Protein AF-A0A9C7VZZ7-F1 (afdb_monomer_lite)

Foldseek 3Di:
DPVVVVQVVLVVQVWHWDWDADPPPGIDIDIGHDPVPDDPPPPPPD

Secondary structure (DSSP, 8-state):
-HHHHHHHHHHHTT-EEEEEEETTTEEEEEEE--GGG---------

pLDDT: mean 86.45, std 11.42, range [51.5, 94.19]

Structure (mmCIF, N/CA/C/O backbone):
data_AF-A0A9C7VZZ7-F1
#
_entry.id   AF-A0A9C7VZZ7-F1
#
loop_
_atom_site.group_PDB
_atom_site.id
_atom_site.type_symbol
_atom_site.label_atom_id
_atom_site.label_alt_id
_atom_site.label_comp_id
_atom_site.label_asym_id
_atom_site.label_entity_id
_atom_site.label_seq_id
_atom_site.pdbx_PDB_ins_code
_atom_site.Cartn_x
_atom_site.Cartn_y
_atom_site.Cartn_z
_atom_site.occupancy
_atom_site.B_iso_or_equiv
_atom_site.auth_seq_id
_atom_site.auth_comp_id
_atom_site.auth_asym_id
_atom_site.auth_atom_id
_atom_site.pdbx_PDB_model_num
ATOM 1 N N . LEU A 1 1 ? 12.446 -4.404 6.437 1.00 80.12 1 LEU A N 1
ATOM 2 C CA . LEU A 1 1 ? 11.998 -3.703 7.666 1.00 80.12 1 LEU A CA 1
ATOM 3 C C . LEU A 1 1 ? 10.717 -2.890 7.434 1.00 80.12 1 LEU A C 1
ATOM 5 O O . LEU A 1 1 ? 9.733 -3.164 8.102 1.00 80.12 1 LEU A O 1
ATOM 9 N N . GLY A 1 2 ? 10.696 -1.958 6.469 1.00 85.00 2 GLY A N 1
ATOM 10 C CA . GLY A 1 2 ? 9.586 -1.005 6.272 1.00 85.00 2 GLY A CA 1
ATOM 11 C C . GLY A 1 2 ? 8.187 -1.623 6.153 1.00 85.00 2 GLY A C 1
ATOM 12 O O . GLY A 1 2 ? 7.327 -1.347 6.983 1.00 85.00 2 GLY A O 1
ATOM 13 N N . LEU A 1 3 ? 7.960 -2.521 5.187 1.00 89.12 3 LEU A N 1
ATOM 14 C CA . LEU A 1 3 ? 6.618 -3.080 4.955 1.00 89.12 3 LEU A CA 1
ATOM 15 C C . LEU A 1 3 ? 6.093 -3.931 6.126 1.00 89.12 3 LEU A C 1
ATOM 17 O O . LEU A 1 3 ? 4.890 -3.988 6.359 1.00 89.12 3 LEU A O 1
ATOM 21 N N . ALA A 1 4 ? 6.984 -4.557 6.901 1.00 89.31 4 ALA A N 1
ATOM 22 C CA . ALA A 1 4 ? 6.590 -5.344 8.069 1.00 89.31 4 ALA A CA 1
ATOM 23 C C . ALA A 1 4 ? 5.986 -4.464 9.178 1.00 89.31 4 ALA A C 1
ATOM 25 O O . ALA A 1 4 ? 5.018 -4.868 9.820 1.00 89.31 4 ALA A O 1
ATOM 26 N N . ILE A 1 5 ? 6.509 -3.244 9.355 1.00 93.94 5 ILE A N 1
ATOM 27 C CA . ILE A 1 5 ? 5.973 -2.262 10.306 1.00 93.94 5 ILE A CA 1
ATOM 28 C C . ILE A 1 5 ? 4.588 -1.800 9.847 1.00 93.94 5 ILE A C 1
ATOM 30 O O . ILE A 1 5 ? 3.642 -1.830 10.631 1.00 93.94 5 ILE A O 1
ATOM 34 N N . VAL A 1 6 ? 4.446 -1.449 8.565 1.00 93.38 6 VAL A N 1
ATOM 35 C CA . VAL A 1 6 ? 3.160 -1.018 7.992 1.00 93.38 6 V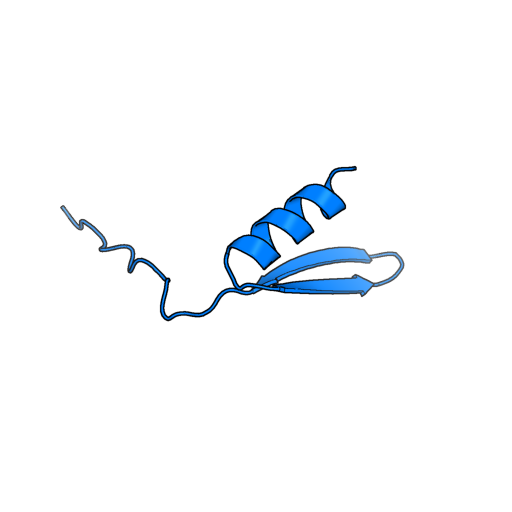AL A CA 1
ATOM 36 C C . VAL A 1 6 ? 2.114 -2.123 8.128 1.00 93.38 6 VAL A C 1
ATOM 38 O O . VAL A 1 6 ? 1.019 -1.861 8.614 1.00 93.38 6 VAL A O 1
ATOM 41 N N . LYS A 1 7 ? 2.463 -3.376 7.804 1.00 91.31 7 LYS A N 1
ATOM 42 C CA . LYS A 1 7 ? 1.571 -4.532 7.979 1.00 91.31 7 LYS A CA 1
ATOM 43 C C . LYS A 1 7 ? 1.089 -4.660 9.419 1.00 91.31 7 LYS A C 1
ATOM 45 O O . LYS A 1 7 ? -0.107 -4.831 9.635 1.00 91.31 7 LYS A O 1
ATOM 50 N N . HIS A 1 8 ? 1.995 -4.553 10.388 1.00 94.06 8 HIS A N 1
ATOM 51 C CA . HIS A 1 8 ? 1.630 -4.639 11.798 1.00 94.06 8 HIS A CA 1
ATOM 52 C C . HIS A 1 8 ? 0.684 -3.505 12.217 1.00 94.06 8 HIS A C 1
ATOM 54 O O . HIS A 1 8 ? -0.312 -3.761 12.888 1.00 94.06 8 HIS A O 1
ATOM 60 N N . ILE A 1 9 ? 0.953 -2.268 11.785 1.00 93.75 9 ILE A N 1
ATOM 61 C CA . ILE A 1 9 ? 0.087 -1.113 12.059 1.00 93.75 9 ILE A CA 1
ATOM 62 C C . ILE A 1 9 ? -1.297 -1.335 11.443 1.00 93.75 9 ILE A C 1
ATOM 64 O O . ILE A 1 9 ? -2.297 -1.277 12.151 1.00 93.75 9 ILE A O 1
ATOM 68 N N . VAL A 1 10 ? -1.371 -1.660 10.153 1.00 93.19 10 VAL A N 1
ATOM 69 C CA . VAL A 1 10 ? -2.640 -1.869 9.441 1.00 93.19 10 VAL A CA 1
ATOM 70 C C . VAL A 1 10 ? -3.473 -2.966 10.112 1.00 93.19 10 VAL A C 1
ATOM 72 O O . VAL A 1 10 ? -4.650 -2.746 10.400 1.00 93.19 10 VAL A O 1
ATOM 75 N N . GLN A 1 11 ? -2.848 -4.093 10.469 1.00 92.44 11 GLN A N 1
ATOM 76 C CA . GLN A 1 11 ? -3.504 -5.180 11.204 1.00 92.44 11 GLN A CA 1
ATOM 77 C C . GLN A 1 11 ? -4.011 -4.736 12.581 1.00 92.44 11 GLN A C 1
ATOM 79 O O . GLN A 1 11 ? -5.131 -5.068 12.963 1.00 92.44 11 GLN A O 1
ATOM 84 N N . ARG A 1 12 ? -3.228 -3.942 13.321 1.00 92.81 12 ARG A N 1
ATOM 85 C CA . ARG A 1 12 ? -3.630 -3.410 14.633 1.00 92.81 12 ARG A CA 1
ATOM 86 C C . ARG A 1 12 ? -4.819 -2.452 14.539 1.00 92.81 12 ARG A C 1
ATOM 88 O O . ARG A 1 12 ? -5.589 -2.331 15.486 1.00 92.81 12 ARG A O 1
ATOM 95 N N . HIS A 1 13 ? -4.987 -1.790 13.398 1.00 91.06 13 HIS A N 1
ATOM 96 C CA . HIS A 1 13 ? -6.140 -0.941 13.106 1.00 91.06 13 HIS A CA 1
ATOM 97 C C . HIS A 1 13 ? -7.354 -1.721 12.564 1.00 91.06 13 HIS A C 1
ATOM 99 O O . HIS A 1 13 ? -8.368 -1.101 12.232 1.00 91.06 13 HIS A O 1
ATOM 105 N N . GLY A 1 14 ? -7.287 -3.057 12.514 1.00 90.69 14 GLY A N 1
ATOM 106 C CA . GLY A 1 14 ? -8.355 -3.912 11.990 1.00 90.69 14 GLY A CA 1
ATOM 107 C C . GLY A 1 14 ? -8.469 -3.879 10.464 1.00 90.69 14 GLY A C 1
ATOM 108 O O . GLY A 1 14 ? -9.504 -4.257 9.924 1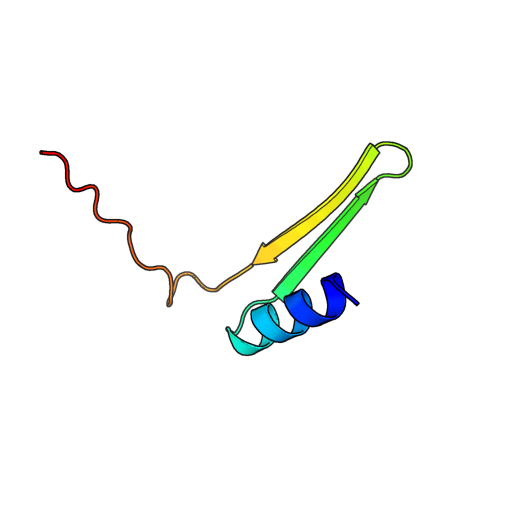.00 90.69 14 GLY A O 1
ATOM 109 N N . GLY A 1 15 ? -7.436 -3.386 9.778 1.00 92.94 15 GLY A N 1
ATOM 110 C CA . GLY A 1 15 ? -7.333 -3.392 8.325 1.00 92.94 15 GLY A CA 1
ATOM 111 C C . GLY A 1 15 ? -6.450 -4.524 7.803 1.00 92.94 15 GLY A C 1
ATOM 112 O O . GLY A 1 15 ? -5.866 -5.303 8.562 1.00 92.94 15 GLY A O 1
ATOM 113 N N . TYR A 1 16 ? -6.301 -4.577 6.485 1.00 93.69 16 TYR A N 1
ATOM 114 C CA . TYR A 1 16 ? -5.374 -5.478 5.800 1.00 93.69 16 TYR A CA 1
ATOM 115 C C . TYR A 1 16 ? -4.635 -4.747 4.675 1.00 93.69 16 TYR A C 1
ATOM 117 O O . TYR A 1 16 ? -5.025 -3.654 4.272 1.00 93.69 16 TYR A O 1
ATOM 125 N N . ILE A 1 17 ? -3.541 -5.337 4.193 1.00 93.88 17 ILE A N 1
ATOM 126 C CA . ILE A 1 17 ? -2.785 -4.806 3.055 1.00 93.88 17 ILE A CA 1
ATOM 127 C C . ILE A 1 17 ? -3.022 -5.711 1.853 1.00 93.88 17 ILE A C 1
ATOM 129 O O . ILE A 1 17 ? -2.740 -6.907 1.933 1.00 93.88 17 ILE A O 1
ATOM 133 N N . ASP A 1 18 ? -3.501 -5.125 0.763 1.00 94.06 18 ASP A N 1
AT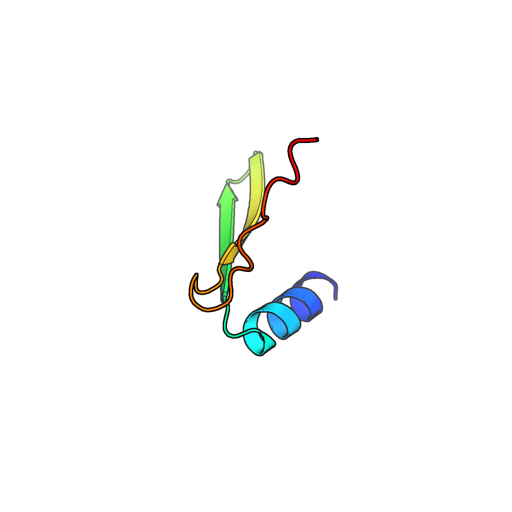OM 134 C CA . ASP A 1 18 ? -3.533 -5.734 -0.560 1.00 94.06 18 ASP A CA 1
ATOM 135 C C . ASP A 1 18 ? -2.252 -5.371 -1.321 1.00 94.06 18 ASP A C 1
ATOM 137 O O . ASP A 1 18 ? -1.780 -4.232 -1.262 1.00 94.06 18 ASP A O 1
ATOM 141 N N . ILE A 1 19 ? -1.638 -6.353 -1.978 1.00 92.62 19 ILE A N 1
ATOM 142 C CA . ILE A 1 19 ? -0.364 -6.171 -2.676 1.00 92.62 19 ILE A CA 1
ATOM 143 C C . ILE A 1 19 ? -0.538 -6.661 -4.101 1.00 92.62 19 ILE A C 1
ATOM 145 O O . ILE A 1 19 ? -0.681 -7.859 -4.339 1.00 92.62 19 ILE A O 1
ATOM 149 N N . SER A 1 20 ? -0.451 -5.732 -5.043 1.00 94.00 20 SER A N 1
ATOM 150 C CA . SER A 1 20 ? -0.440 -6.032 -6.468 1.00 94.00 20 SER A CA 1
ATOM 151 C C . SER A 1 20 ? 0.927 -5.681 -7.030 1.00 94.00 20 SER A C 1
ATOM 153 O O . SER A 1 20 ? 1.426 -4.578 -6.828 1.00 94.00 20 SER A O 1
ATOM 155 N N . SER A 1 21 ? 1.570 -6.621 -7.712 1.00 92.62 21 SER A N 1
ATOM 156 C CA . SER A 1 21 ? 2.866 -6.392 -8.346 1.00 92.62 21 SER A CA 1
ATOM 157 C C . SER A 1 21 ? 2.786 -6.818 -9.796 1.00 92.62 21 SER A C 1
ATOM 159 O O . SER A 1 21 ? 2.361 -7.932 -10.097 1.00 92.62 21 SER A O 1
ATOM 161 N N . THR A 1 22 ? 3.184 -5.920 -10.691 1.00 93.50 22 THR A N 1
ATOM 162 C CA . THR A 1 22 ? 3.283 -6.213 -12.117 1.00 93.50 22 THR A CA 1
ATOM 163 C C . THR A 1 22 ? 4.757 -6.142 -12.511 1.00 93.50 22 THR A C 1
ATOM 165 O O . THR A 1 22 ? 5.385 -5.087 -12.337 1.00 93.50 22 THR A O 1
ATOM 168 N N . PRO A 1 23 ? 5.346 -7.244 -13.015 1.00 92.62 23 PRO A N 1
ATOM 169 C CA . PRO A 1 23 ? 6.752 -7.266 -13.394 1.00 92.62 23 PRO A CA 1
ATOM 170 C C . PRO A 1 23 ? 7.036 -6.182 -14.440 1.00 92.62 23 PRO A C 1
ATOM 172 O O . PRO A 1 23 ? 6.229 -5.946 -15.333 1.00 92.62 23 PRO A O 1
ATOM 175 N N . ALA A 1 24 ? 8.177 -5.508 -14.295 1.00 92.50 24 ALA A N 1
ATOM 176 C CA . ALA A 1 24 ? 8.604 -4.351 -15.094 1.00 92.50 24 ALA A CA 1
ATOM 177 C C . ALA A 1 24 ? 7.777 -3.051 -14.951 1.00 92.50 24 ALA A C 1
ATOM 179 O O . ALA A 1 24 ? 8.175 -2.039 -15.520 1.00 92.50 24 ALA A O 1
ATOM 180 N N . VAL A 1 25 ? 6.695 -3.030 -14.161 1.00 93.69 25 VAL A N 1
ATOM 181 C CA . VAL A 1 25 ? 5.883 -1.819 -13.908 1.00 93.69 25 VAL A CA 1
ATOM 182 C C . VAL A 1 25 ? 6.054 -1.326 -12.472 1.00 93.69 25 VAL A C 1
ATOM 184 O O . VAL A 1 25 ? 6.212 -0.130 -12.240 1.00 93.69 25 VAL A O 1
ATOM 187 N N . GLY A 1 26 ? 6.062 -2.244 -11.502 1.00 93.00 26 GLY A N 1
ATOM 188 C CA . GLY A 1 26 ? 6.234 -1.916 -10.089 1.00 93.00 26 GLY A CA 1
ATOM 189 C C . GLY A 1 26 ? 5.289 -2.684 -9.172 1.00 93.00 26 GLY A C 1
ATOM 190 O O . GLY A 1 26 ? 4.612 -3.625 -9.582 1.00 93.00 26 GLY A O 1
ATOM 191 N N . SER A 1 27 ? 5.275 -2.282 -7.901 1.00 93.31 27 SER A N 1
ATOM 192 C CA . SER A 1 27 ? 4.425 -2.873 -6.864 1.00 93.31 27 SER A CA 1
ATOM 193 C C . SER A 1 27 ? 3.567 -1.802 -6.202 1.00 93.31 27 SER A C 1
ATOM 195 O O . SER A 1 27 ? 4.082 -0.773 -5.770 1.00 93.31 27 SER A O 1
ATOM 197 N N . SER A 1 28 ? 2.275 -2.076 -6.095 1.00 94.19 28 SER A N 1
ATOM 198 C CA . SER A 1 28 ? 1.280 -1.273 -5.400 1.00 94.19 28 SER A CA 1
ATOM 199 C C . SER A 1 28 ? 0.897 -1.963 -4.095 1.00 94.19 28 SER A C 1
ATOM 201 O O . SER A 1 28 ? 0.581 -3.151 -4.074 1.00 94.19 28 SER A O 1
ATOM 203 N N . PHE A 1 29 ? 0.924 -1.197 -3.006 1.00 93.88 29 PHE A N 1
ATOM 204 C CA . PHE A 1 29 ? 0.541 -1.644 -1.671 1.00 93.88 29 PHE A CA 1
ATOM 205 C C . PHE A 1 29 ? -0.650 -0.808 -1.215 1.00 93.88 29 PHE A C 1
ATOM 207 O O . PHE A 1 29 ? -0.506 0.387 -0.953 1.00 93.88 29 PHE A O 1
ATOM 214 N N . THR A 1 30 ? -1.818 -1.428 -1.117 1.00 93.94 30 THR A N 1
ATOM 215 C CA . THR A 1 30 ? -3.067 -0.758 -0.754 1.00 93.94 30 THR A CA 1
ATOM 216 C C . THR A 1 30 ? -3.439 -1.131 0.674 1.00 93.94 30 THR A C 1
ATOM 218 O O . THR A 1 30 ? -3.523 -2.308 1.011 1.00 93.94 30 THR A O 1
ATOM 221 N N . CYS A 1 31 ? -3.661 -0.138 1.534 1.00 94.00 31 CYS A N 1
ATOM 222 C CA . CYS A 1 31 ? -4.128 -0.370 2.901 1.00 94.00 31 CYS A CA 1
ATOM 223 C C . CYS A 1 31 ? -5.6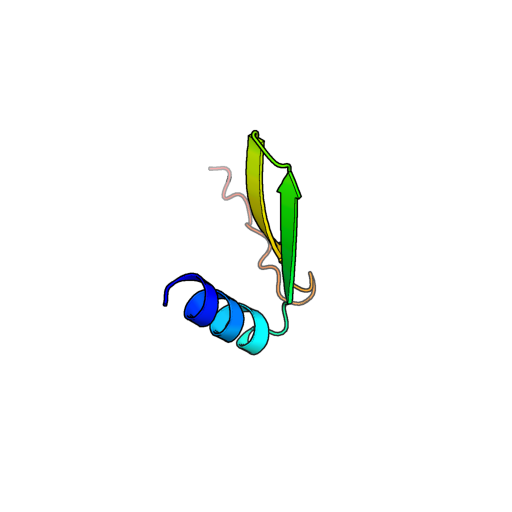56 -0.265 2.944 1.00 94.00 31 CYS A C 1
ATOM 225 O O . CYS A 1 31 ? -6.210 0.811 2.724 1.00 94.00 31 CYS A O 1
ATOM 227 N N . CYS A 1 32 ? -6.326 -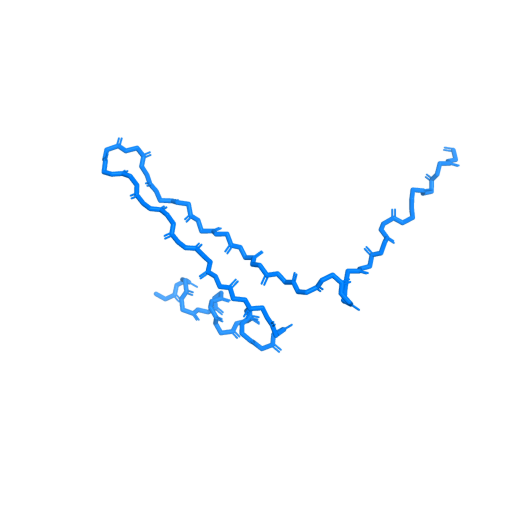1.370 3.247 1.00 92.81 32 CYS A N 1
ATOM 228 C CA . CYS A 1 32 ? -7.778 -1.457 3.302 1.00 92.81 32 CYS A CA 1
ATOM 229 C C . CYS A 1 32 ? -8.254 -1.406 4.757 1.00 92.81 32 CYS A C 1
ATOM 231 O O . CYS A 1 32 ? -7.826 -2.214 5.585 1.00 92.81 32 CYS A O 1
ATOM 233 N N . PHE A 1 33 ? -9.171 -0.487 5.060 1.00 92.19 33 PHE A N 1
ATOM 234 C CA . PHE A 1 33 ? -9.760 -0.310 6.389 1.00 92.19 33 PHE A CA 1
ATOM 235 C C . PHE A 1 33 ? -11.287 -0.335 6.312 1.00 92.19 33 PHE A C 1
ATOM 237 O O . PHE A 1 33 ? -11.872 0.032 5.296 1.00 92.19 33 PHE A O 1
ATOM 244 N N . ALA A 1 34 ? -11.942 -0.752 7.396 1.00 87.75 34 ALA A N 1
ATOM 245 C CA . ALA A 1 34 ? -13.397 -0.733 7.472 1.00 87.75 34 ALA A CA 1
ATOM 246 C C . ALA A 1 34 ? -13.929 0.706 7.576 1.00 87.75 34 ALA A C 1
ATOM 248 O O . ALA A 1 34 ? -13.520 1.463 8.460 1.00 87.75 34 ALA A O 1
ATOM 249 N N . THR A 1 35 ? -14.920 1.041 6.746 1.00 85.50 35 THR A N 1
ATOM 250 C CA . THR A 1 35 ? -15.613 2.343 6.758 1.00 85.50 35 THR A CA 1
ATOM 251 C C . THR A 1 35 ? -16.233 2.687 8.110 1.00 85.50 35 THR A C 1
ATOM 253 O O . THR A 1 35 ? -16.352 3.858 8.437 1.00 85.50 35 THR A O 1
ATOM 256 N N . SER A 1 36 ? -16.535 1.695 8.955 1.00 84.56 36 SER A N 1
ATOM 257 C CA . SER A 1 36 ? -17.035 1.928 10.320 1.00 84.56 36 SER A CA 1
ATOM 258 C C . SER A 1 36 ? -16.110 2.800 11.186 1.00 84.56 36 SER A C 1
ATOM 260 O O . SER A 1 36 ? -16.540 3.264 12.239 1.00 84.56 36 SER A O 1
ATOM 262 N N . ARG A 1 37 ? -14.843 2.983 10.793 1.00 74.81 37 ARG A N 1
ATOM 263 C CA . ARG A 1 37 ? -13.862 3.834 11.484 1.00 74.81 37 ARG A CA 1
ATOM 264 C C . ARG A 1 37 ? -13.378 5.004 10.624 1.00 74.81 37 ARG A C 1
ATOM 266 O O . ARG A 1 37 ? -12.421 5.671 11.013 1.00 74.81 37 ARG A O 1
ATOM 273 N N . ALA A 1 38 ? -13.985 5.219 9.458 1.00 79.56 38 ALA A N 1
ATOM 274 C CA . ALA A 1 38 ? -13.687 6.378 8.637 1.00 79.56 38 ALA A CA 1
ATOM 275 C C . ALA A 1 38 ? -14.226 7.619 9.353 1.00 79.56 38 ALA A C 1
ATOM 277 O O . ALA A 1 38 ? -15.407 7.692 9.683 1.00 79.56 38 ALA A O 1
ATOM 278 N N . VAL A 1 39 ? -13.341 8.573 9.626 1.00 83.25 39 VAL A N 1
ATOM 279 C CA . VAL A 1 39 ? -13.765 9.915 10.015 1.00 83.25 39 VAL A CA 1
ATOM 280 C C . VAL A 1 39 ? -14.213 10.590 8.733 1.00 83.25 39 VAL A C 1
ATOM 282 O O . VAL A 1 39 ? -13.424 10.713 7.794 1.00 83.25 39 VAL A O 1
ATOM 285 N N . GLU A 1 40 ? -15.480 10.982 8.674 1.00 78.06 40 GLU A N 1
ATOM 286 C CA . GLU A 1 40 ? -15.955 11.825 7.588 1.00 78.06 40 GLU A CA 1
ATOM 287 C C . GLU A 1 40 ? -15.188 13.140 7.686 1.00 78.06 40 GLU A C 1
ATOM 289 O O . GLU A 1 40 ? -15.253 13.844 8.695 1.00 78.06 40 GLU A O 1
ATOM 294 N N . CYS A 1 41 ? -14.372 13.423 6.673 1.00 66.75 41 CYS A N 1
ATOM 295 C CA . CYS A 1 41 ? -13.730 14.717 6.556 1.00 66.75 41 CYS A CA 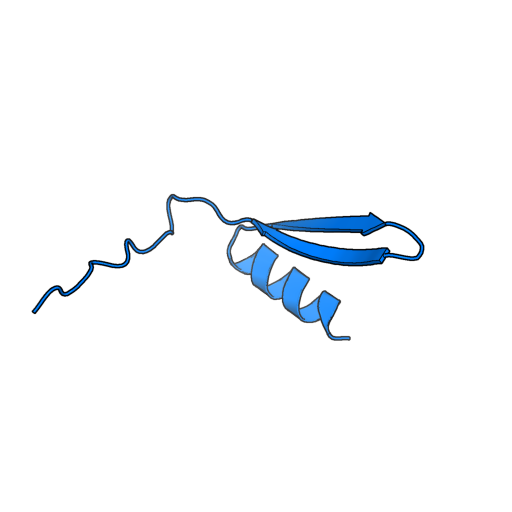1
ATOM 296 C C . CYS A 1 41 ? -14.850 15.716 6.263 1.00 66.75 41 CYS A C 1
ATOM 298 O O . CYS A 1 41 ? -15.273 15.857 5.116 1.00 66.75 41 CYS A O 1
ATOM 300 N N . GLY A 1 42 ? -15.400 16.322 7.317 1.00 64.19 42 GLY A N 1
ATOM 301 C CA . GLY A 1 42 ? -16.312 17.444 7.187 1.00 64.19 42 GLY A CA 1
ATOM 302 C C . GLY A 1 42 ? -15.555 18.551 6.475 1.00 64.19 42 GLY A C 1
ATOM 303 O O . GLY A 1 42 ? -14.601 19.092 7.031 1.00 64.19 42 GLY A O 1
ATOM 304 N N . GLY A 1 43 ? -15.925 18.822 5.225 1.00 60.56 43 GLY A N 1
ATOM 305 C CA . GLY A 1 43 ? -15.467 20.011 4.530 1.00 60.56 43 GLY A CA 1
ATOM 306 C C . GLY A 1 43 ? -15.944 21.214 5.328 1.00 60.56 43 GLY A C 1
ATOM 307 O O . GLY A 1 43 ? -17.134 21.516 5.330 1.00 60.56 43 GLY A O 1
ATOM 308 N N . ASP A 1 44 ? -15.024 21.853 6.043 1.00 59.19 44 ASP A N 1
ATOM 309 C CA . ASP A 1 44 ? -15.222 23.214 6.517 1.00 59.19 44 ASP A CA 1
ATOM 310 C C . ASP A 1 44 ? -15.113 24.100 5.269 1.00 59.19 44 ASP A C 1
ATOM 312 O O . ASP A 1 44 ? -14.029 24.492 4.839 1.00 59.19 44 ASP A O 1
ATOM 316 N N . GLU A 1 45 ? -16.243 24.252 4.581 1.00 57.47 45 GLU A N 1
ATOM 317 C CA . GLU A 1 45 ? -16.417 25.234 3.520 1.00 57.47 45 GLU A CA 1
ATOM 318 C C . GLU A 1 45 ? -16.741 26.564 4.215 1.00 57.47 45 GLU A C 1
ATOM 320 O O . GLU A 1 45 ? -17.855 26.764 4.705 1.00 57.47 45 GLU A O 1
ATOM 325 N N . ALA A 1 46 ? -15.727 27.426 4.319 1.00 51.50 46 ALA A N 1
ATOM 326 C CA . ALA A 1 46 ? -15.806 28.800 4.811 1.00 51.50 46 ALA A CA 1
ATOM 327 C C . ALA A 1 46 ? -15.077 29.746 3.849 1.00 51.50 46 ALA A C 1
ATOM 329 O O . ALA A 1 46 ? -13.958 29.396 3.403 1.00 51.50 46 ALA A O 1
#

Sequence (46 aa):
LGLAIVKHIVQRHGGYIDISSTPAVGSSFTCCFATSRAVECGGDEA

Radius of gyration: 14.62 Å; chains: 1; bounding box: 29×36×30 Å